Protein AF-A0A6N7MF06-F1 (afdb_monomer_lite)

Foldseek 3Di:
DDQPPAWDWADEPVGIDTDRHDDPDPVVVVVVQVVCVVVVPLLDDDDDPVVVCLRRDYDPVVVVVVLVVCVVVVSWDKDWAWPDKALDDDDVVVVVVDPAWDWDQDPVNITTTTHDIATHPVRNVVVVVVVVVVD

Radius of gyration: 18.83 Å; chains: 1; bounding box: 40×33×52 Å

Structure (mmCIF, N/CA/C/O backbone):
data_AF-A0A6N7MF06-F1
#
_entry.id   AF-A0A6N7MF06-F1
#
loop_
_atom_site.group_PDB
_atom_site.id
_atom_site.type_symbol
_atom_site.label_atom_id
_atom_site.label_alt_id
_atom_site.label_comp_id
_atom_site.label_asym_id
_atom_site.label_entity_id
_atom_site.label_seq_id
_atom_site.pdbx_PDB_ins_code
_atom_site.Cartn_x
_atom_site.Cartn_y
_atom_site.Cartn_z
_atom_site.occupancy
_atom_site.B_iso_or_equiv
_atom_site.auth_seq_id
_atom_site.auth_comp_id
_atom_site.auth_asym_id
_atom_site.auth_atom_id
_atom_site.pdbx_PDB_model_num
ATOM 1 N N . MET A 1 1 ? 8.385 12.442 -29.670 1.00 40.97 1 MET A N 1
ATOM 2 C CA . MET A 1 1 ? 9.002 11.204 -29.143 1.00 40.97 1 MET A CA 1
ATOM 3 C C . MET A 1 1 ? 7.882 10.329 -28.621 1.00 40.97 1 MET A C 1
ATOM 5 O O . MET A 1 1 ? 7.200 10.737 -27.693 1.00 40.97 1 MET A O 1
ATOM 9 N N . ASP A 1 2 ? 7.641 9.206 -29.288 1.00 37.72 2 ASP A N 1
ATOM 10 C CA . ASP A 1 2 ? 6.492 8.331 -29.054 1.00 37.72 2 ASP A CA 1
ATOM 11 C C . ASP A 1 2 ? 6.776 7.386 -27.872 1.00 37.72 2 ASP A C 1
ATOM 13 O O . ASP A 1 2 ? 7.727 6.601 -27.901 1.00 37.72 2 ASP A O 1
ATOM 17 N N . ALA A 1 3 ? 6.010 7.518 -26.788 1.00 42.19 3 ALA A N 1
ATOM 18 C CA . ALA A 1 3 ? 6.230 6.809 -25.523 1.00 42.19 3 ALA A CA 1
ATOM 19 C C . ALA A 1 3 ? 5.818 5.322 -25.573 1.00 42.19 3 ALA A C 1
ATOM 21 O O . ALA A 1 3 ? 6.067 4.576 -24.626 1.00 42.19 3 ALA A O 1
ATOM 22 N N . SER A 1 4 ? 5.228 4.873 -26.683 1.00 45.84 4 SER A N 1
ATOM 23 C CA . SER A 1 4 ? 4.677 3.526 -26.870 1.00 45.84 4 SER A CA 1
ATOM 24 C C . SER A 1 4 ? 5.726 2.408 -27.044 1.00 45.84 4 SER A C 1
ATOM 26 O O . SER A 1 4 ? 5.365 1.235 -27.098 1.00 45.84 4 SER A O 1
ATOM 28 N N . ARG A 1 5 ? 7.033 2.722 -27.084 1.00 52.66 5 ARG A N 1
ATOM 29 C CA . ARG A 1 5 ? 8.094 1.764 -27.472 1.00 52.66 5 ARG A CA 1
ATOM 30 C C . ARG A 1 5 ? 8.885 1.068 -26.353 1.00 52.66 5 ARG A C 1
ATOM 32 O O . ARG A 1 5 ? 9.782 0.293 -26.676 1.00 52.66 5 ARG A O 1
ATOM 39 N N . TYR A 1 6 ? 8.603 1.303 -25.067 1.00 68.38 6 TYR A N 1
ATOM 40 C CA . TYR A 1 6 ? 9.558 0.917 -24.006 1.00 68.38 6 TYR A CA 1
ATOM 41 C C . TYR A 1 6 ? 9.025 0.073 -22.839 1.00 68.38 6 TYR A C 1
ATOM 43 O O . TYR A 1 6 ? 9.817 -0.335 -21.990 1.00 68.38 6 TYR A O 1
ATOM 51 N N . ILE A 1 7 ? 7.734 -0.268 -22.799 1.00 83.62 7 ILE A N 1
ATOM 52 C CA . ILE A 1 7 ? 7.204 -1.161 -21.760 1.00 83.62 7 ILE A CA 1
ATOM 53 C C . ILE A 1 7 ? 7.416 -2.616 -22.185 1.00 83.62 7 ILE A C 1
ATOM 55 O O . ILE A 1 7 ? 6.807 -3.092 -23.139 1.00 83.62 7 ILE A O 1
ATOM 59 N N . LYS A 1 8 ? 8.271 -3.340 -21.460 1.00 87.75 8 LYS A N 1
ATOM 60 C CA . LYS A 1 8 ? 8.475 -4.782 -21.639 1.00 87.75 8 LYS A CA 1
ATOM 61 C C . LYS A 1 8 ? 7.772 -5.543 -20.511 1.00 87.75 8 LYS A C 1
ATOM 63 O O . LYS A 1 8 ? 8.233 -5.438 -19.368 1.00 87.75 8 LYS A O 1
ATOM 68 N N . PRO A 1 9 ? 6.683 -6.283 -20.799 1.00 86.62 9 PRO A N 1
ATOM 69 C CA . PRO A 1 9 ? 6.061 -7.164 -19.823 1.00 86.62 9 PRO A CA 1
ATOM 70 C C . PRO A 1 9 ? 6.946 -8.387 -19.575 1.00 86.62 9 PRO A C 1
ATOM 72 O O . PRO A 1 9 ? 7.604 -8.905 -20.478 1.00 86.62 9 PRO A O 1
ATOM 75 N N . ARG A 1 10 ? 6.952 -8.861 -18.336 1.00 84.12 10 ARG A N 1
ATOM 76 C CA . ARG A 1 10 ? 7.660 -10.056 -17.883 1.00 84.12 10 ARG A CA 1
ATOM 77 C C . ARG A 1 10 ? 6.707 -10.846 -17.002 1.00 84.12 10 ARG A C 1
ATOM 79 O O . ARG A 1 10 ? 6.149 -10.293 -16.060 1.00 84.12 10 ARG A O 1
ATOM 86 N N . LYS A 1 11 ? 6.489 -12.117 -17.324 1.00 81.12 11 LYS A N 1
ATOM 87 C CA . LYS A 1 11 ? 5.636 -12.993 -16.517 1.00 81.12 11 LYS A CA 1
ATOM 88 C C . LYS A 1 11 ? 6.377 -13.364 -15.232 1.00 81.12 11 LYS A C 1
ATOM 90 O O . LYS A 1 11 ? 7.542 -13.741 -15.300 1.00 81.12 11 LYS A O 1
ATOM 95 N N . THR A 1 12 ? 5.708 -13.239 -14.093 1.00 76.12 12 THR A N 1
ATOM 96 C CA . THR A 1 12 ? 6.196 -13.716 -12.792 1.00 76.12 12 THR A CA 1
ATOM 97 C C . THR A 1 12 ? 5.356 -14.913 -12.343 1.00 76.12 12 THR A C 1
ATOM 99 O O . THR A 1 12 ? 4.438 -15.342 -13.047 1.00 76.12 12 THR A O 1
ATOM 102 N N . PHE A 1 13 ? 5.660 -15.472 -11.170 1.00 68.56 13 PHE A N 1
ATOM 103 C CA . PHE A 1 13 ? 4.868 -16.556 -10.582 1.00 68.56 13 PHE A CA 1
ATOM 104 C C . PHE A 1 13 ? 3.400 -16.170 -10.343 1.00 68.56 13 PHE A C 1
ATOM 106 O O . PHE A 1 13 ? 2.499 -16.973 -10.557 1.00 68.56 13 PHE A O 1
ATOM 113 N N . ASP A 1 14 ? 3.174 -14.948 -9.867 1.00 67.56 14 ASP A N 1
ATOM 114 C CA . ASP A 1 14 ? 1.897 -14.463 -9.346 1.00 67.56 14 ASP A CA 1
ATOM 115 C C . ASP A 1 14 ? 1.326 -13.274 -10.133 1.00 67.56 14 ASP A C 1
ATOM 117 O O . ASP A 1 14 ? 0.358 -12.651 -9.697 1.00 67.56 14 ASP A O 1
ATOM 121 N N . GLY A 1 15 ? 1.890 -12.962 -11.304 1.00 78.00 15 GLY A N 1
ATOM 122 C CA . GLY A 1 15 ? 1.409 -11.868 -12.137 1.00 78.00 15 GLY A CA 1
ATOM 123 C C . GLY A 1 15 ? 2.383 -11.441 -13.231 1.00 78.00 15 GLY A C 1
ATOM 124 O O . GLY A 1 15 ? 2.950 -12.261 -13.956 1.00 78.00 15 GLY A O 1
ATOM 125 N N . TYR A 1 16 ? 2.526 -10.124 -13.376 1.00 82.75 16 TYR A N 1
ATOM 126 C CA . TYR A 1 16 ? 3.351 -9.499 -14.402 1.00 82.75 16 TYR A CA 1
ATOM 127 C C . TYR A 1 16 ? 4.182 -8.364 -13.806 1.00 82.75 16 TYR A C 1
ATOM 129 O O . TYR A 1 16 ? 3.673 -7.526 -13.064 1.00 82.75 16 TYR A O 1
ATOM 137 N N . LEU A 1 17 ? 5.452 -8.311 -14.192 1.00 83.25 17 LEU A N 1
ATOM 138 C CA . LEU A 1 17 ? 6.350 -7.187 -13.974 1.00 83.25 17 LEU A CA 1
ATOM 139 C C . LEU A 1 17 ? 6.483 -6.409 -15.285 1.00 83.25 17 LEU A C 1
ATOM 141 O O . LEU A 1 17 ? 6.730 -6.993 -16.338 1.00 83.25 17 LEU A O 1
ATOM 145 N N . TYR A 1 18 ? 6.377 -5.087 -15.224 1.00 87.88 18 TYR A N 1
ATOM 146 C CA . TYR A 1 18 ? 6.577 -4.217 -16.380 1.00 87.88 18 TYR A CA 1
ATOM 147 C C . TYR A 1 18 ? 7.864 -3.418 -16.198 1.00 87.88 18 TYR A C 1
ATOM 149 O O . TYR A 1 18 ? 8.029 -2.713 -15.207 1.00 87.88 18 TYR A O 1
ATOM 157 N N . THR A 1 19 ? 8.783 -3.520 -17.158 1.00 89.69 19 THR A N 1
ATOM 158 C CA . THR A 1 19 ? 10.019 -2.719 -17.167 1.00 89.69 19 THR A CA 1
ATOM 159 C C . THR A 1 19 ? 9.942 -1.652 -18.245 1.00 89.69 19 THR A C 1
ATOM 161 O O . THR A 1 19 ? 9.566 -1.968 -19.369 1.00 89.69 19 THR A O 1
ATOM 164 N N . ILE A 1 20 ? 10.314 -0.414 -17.913 1.00 87.88 20 ILE A N 1
ATOM 165 C CA . ILE A 1 20 ? 10.174 0.755 -18.804 1.00 87.88 20 ILE A CA 1
ATOM 166 C C . ILE A 1 20 ? 11.476 1.058 -19.568 1.00 87.88 20 ILE A C 1
ATOM 168 O O . ILE A 1 20 ? 11.497 1.898 -20.454 1.00 87.88 20 ILE A O 1
ATOM 172 N N . GLY A 1 21 ? 12.585 0.384 -19.259 1.00 86.88 21 GLY A N 1
ATOM 173 C CA . GLY A 1 21 ? 13.835 0.557 -19.998 1.00 86.88 21 GLY A CA 1
ATOM 174 C C . GLY A 1 21 ? 15.063 0.100 -19.225 1.00 86.88 21 GLY A C 1
ATOM 175 O O . GLY A 1 21 ? 14.974 -0.284 -18.061 1.00 86.88 21 GLY A O 1
ATOM 176 N N . ILE A 1 22 ? 16.210 0.149 -19.901 1.00 86.19 22 ILE A N 1
ATOM 177 C CA . ILE A 1 22 ? 17.536 0.001 -19.299 1.00 86.19 22 ILE A CA 1
ATOM 178 C C . ILE A 1 22 ? 18.215 1.358 -19.440 1.00 86.19 22 ILE A C 1
ATOM 180 O O . ILE A 1 22 ? 18.292 1.891 -20.546 1.00 86.19 22 ILE A O 1
ATOM 184 N N . TYR A 1 23 ? 18.704 1.900 -18.332 1.00 88.00 23 TYR A N 1
ATOM 185 C CA . TYR A 1 23 ? 19.317 3.223 -18.280 1.00 88.00 23 TYR A CA 1
ATOM 186 C C . TYR A 1 23 ? 20.795 3.075 -17.956 1.00 88.00 23 TYR A C 1
ATOM 188 O O . TYR A 1 23 ? 21.156 2.390 -17.001 1.00 88.00 23 TYR A O 1
ATOM 196 N N . LYS A 1 24 ? 21.657 3.724 -18.742 1.00 85.38 24 LYS A N 1
ATOM 197 C CA . LYS A 1 24 ? 23.110 3.688 -18.508 1.00 85.38 24 LYS A CA 1
ATOM 198 C C . LYS A 1 24 ? 23.511 4.513 -17.287 1.00 85.38 24 LYS A C 1
ATOM 200 O O . LYS A 1 24 ? 24.518 4.218 -16.656 1.00 85.38 24 LYS A O 1
ATOM 205 N N . GLN A 1 25 ? 22.743 5.557 -16.974 1.00 86.88 25 GLN A N 1
ATOM 206 C CA . GLN A 1 25 ? 23.066 6.512 -15.923 1.00 86.88 25 GLN A CA 1
ATOM 207 C C . GLN A 1 25 ? 21.926 6.621 -14.907 1.00 86.88 25 GLN A C 1
ATOM 209 O O . GLN A 1 25 ? 20.759 6.789 -15.266 1.00 86.88 25 GLN A O 1
ATOM 214 N N . LYS A 1 26 ? 22.274 6.596 -13.616 1.00 86.25 26 LYS A N 1
ATOM 215 C CA . LYS A 1 26 ? 21.316 6.732 -12.508 1.00 86.25 26 LYS A CA 1
ATOM 216 C C . LYS A 1 26 ? 20.463 8.017 -12.577 1.00 86.25 26 LYS A C 1
ATOM 218 O O . LYS A 1 26 ? 19.260 7.906 -12.343 1.00 86.25 26 LYS A O 1
ATOM 223 N N . PRO A 1 27 ? 20.998 9.208 -12.924 1.00 90.38 27 PRO A N 1
ATOM 224 C CA . PRO A 1 27 ? 20.186 10.423 -13.051 1.00 90.38 27 PRO A CA 1
ATOM 225 C C . PRO A 1 27 ? 19.056 10.315 -14.084 1.00 90.38 27 PRO A C 1
ATOM 227 O O . PRO A 1 27 ? 17.957 10.819 -13.857 1.00 90.38 27 PRO A O 1
ATOM 230 N N . GLU A 1 28 ? 19.295 9.623 -15.199 1.00 90.25 28 GLU A N 1
ATOM 231 C CA . GLU A 1 28 ? 18.286 9.402 -16.239 1.00 90.25 28 GLU A CA 1
ATOM 232 C C . GLU A 1 28 ? 17.153 8.504 -15.724 1.00 90.25 28 GLU A C 1
ATOM 234 O O . GLU A 1 28 ? 15.974 8.847 -15.845 1.00 90.25 28 GLU A O 1
ATOM 239 N N . ALA A 1 29 ? 17.519 7.405 -15.057 1.00 89.56 29 ALA A N 1
ATOM 240 C CA . ALA A 1 29 ? 16.567 6.497 -14.428 1.00 89.56 29 ALA A CA 1
ATOM 241 C C . ALA A 1 29 ? 15.717 7.208 -13.361 1.00 89.56 29 ALA A C 1
ATOM 243 O O . ALA A 1 29 ? 14.504 7.019 -13.318 1.00 89.56 29 ALA A O 1
ATOM 244 N N . LEU A 1 30 ? 16.326 8.073 -12.539 1.00 89.31 30 LEU A N 1
ATOM 245 C CA . LEU A 1 30 ? 15.623 8.855 -11.514 1.00 89.31 30 LEU A CA 1
ATOM 246 C C . LEU A 1 30 ? 14.624 9.847 -12.118 1.00 89.31 30 LEU A C 1
ATOM 248 O O . LEU A 1 30 ? 13.510 9.981 -11.612 1.00 89.31 30 LEU A O 1
ATOM 252 N N . LYS A 1 31 ? 14.984 10.509 -13.225 1.00 90.44 31 LYS A N 1
ATOM 253 C CA . LYS A 1 31 ? 14.078 11.417 -13.941 1.00 90.44 31 LYS A CA 1
ATOM 254 C C . LYS A 1 31 ? 12.836 10.682 -14.444 1.00 90.44 31 LYS A C 1
ATOM 256 O O . LYS A 1 31 ? 11.729 11.209 -14.343 1.00 90.44 31 LYS A O 1
ATOM 261 N N . ILE A 1 32 ? 13.009 9.480 -14.992 1.00 90.06 32 ILE A N 1
ATOM 262 C CA . ILE A 1 32 ? 11.888 8.657 -15.455 1.00 90.06 32 ILE A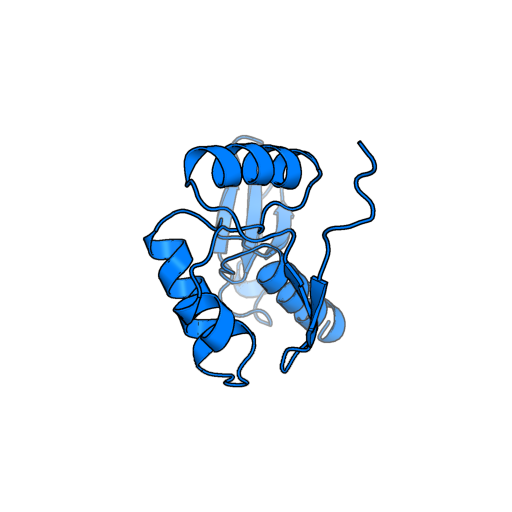 CA 1
ATOM 263 C C . ILE A 1 32 ? 11.079 8.112 -14.276 1.00 90.06 32 ILE A C 1
ATOM 265 O O . ILE A 1 32 ? 9.854 8.207 -14.300 1.00 90.06 32 ILE A O 1
ATOM 269 N N . LEU A 1 33 ? 11.737 7.634 -13.220 1.00 88.06 33 LEU A N 1
ATOM 270 C CA . LEU A 1 33 ? 11.076 7.165 -12.004 1.00 88.06 33 LEU A CA 1
ATOM 271 C C . LEU A 1 33 ? 10.161 8.241 -11.406 1.00 88.06 33 LEU A C 1
ATOM 273 O O . LEU A 1 33 ? 9.000 7.961 -11.127 1.00 88.06 33 LEU A O 1
ATOM 277 N N . GLY A 1 34 ? 10.642 9.482 -11.281 1.00 86.44 34 GLY A N 1
ATOM 278 C CA . GLY A 1 34 ? 9.831 10.592 -10.778 1.00 86.44 34 GLY A CA 1
ATOM 279 C C . GLY A 1 34 ? 8.568 10.836 -11.611 1.00 86.44 34 GLY A C 1
ATOM 280 O O . GLY A 1 34 ? 7.490 11.023 -11.053 1.00 86.44 34 GLY A O 1
ATOM 281 N N . LYS A 1 35 ? 8.668 10.751 -12.946 1.00 90.31 35 LYS A N 1
ATOM 282 C CA . LYS A 1 35 ? 7.496 10.847 -13.835 1.00 90.31 35 LYS A CA 1
ATOM 283 C C . LYS A 1 35 ? 6.511 9.706 -13.597 1.00 90.31 35 LYS A C 1
ATOM 285 O O . LYS A 1 35 ? 5.316 9.948 -13.506 1.00 90.31 35 LYS A O 1
ATOM 290 N N . ILE A 1 36 ? 7.007 8.476 -13.495 1.00 87.88 36 ILE A N 1
ATOM 291 C CA . ILE A 1 36 ? 6.183 7.278 -13.300 1.00 87.88 36 ILE A CA 1
ATOM 292 C C . ILE A 1 36 ? 5.442 7.340 -11.957 1.00 87.88 36 ILE A C 1
ATOM 294 O O . ILE A 1 36 ? 4.243 7.076 -11.903 1.00 87.88 36 ILE A O 1
ATOM 298 N N . ILE A 1 37 ? 6.125 7.770 -10.896 1.00 85.31 37 ILE A N 1
ATOM 299 C CA . ILE A 1 37 ? 5.510 7.991 -9.583 1.00 85.31 37 ILE A CA 1
ATOM 300 C C . ILE A 1 37 ? 4.424 9.071 -9.672 1.00 85.31 37 ILE A C 1
ATOM 302 O O . ILE A 1 37 ? 3.327 8.864 -9.159 1.00 85.31 37 ILE A O 1
ATOM 306 N N . HIS A 1 38 ? 4.683 10.188 -10.365 1.00 83.31 38 HIS A N 1
ATOM 307 C CA . HIS A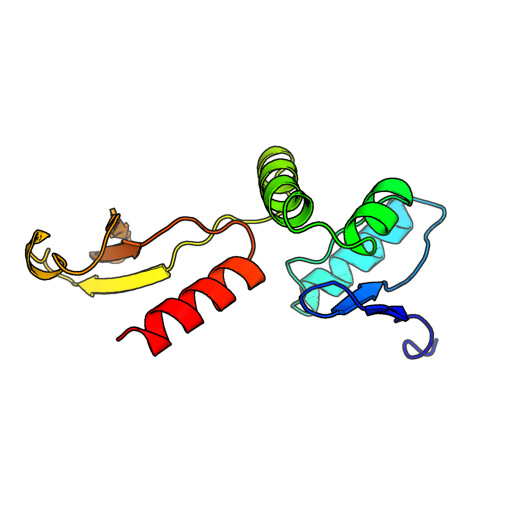 1 38 ? 3.691 11.255 -10.560 1.00 83.31 38 HIS A CA 1
ATOM 308 C C . HIS A 1 38 ? 2.466 10.798 -11.373 1.00 83.31 38 HIS A C 1
ATOM 310 O O . HIS A 1 38 ? 1.368 11.299 -11.162 1.00 83.31 38 HIS A O 1
ATOM 316 N N . LEU A 1 39 ? 2.629 9.806 -12.254 1.00 87.00 39 LEU A N 1
ATOM 317 C CA . LEU A 1 39 ? 1.535 9.156 -12.985 1.00 87.00 39 LEU A CA 1
ATOM 318 C C . LEU A 1 39 ? 0.745 8.138 -12.138 1.00 87.00 39 LEU A C 1
ATOM 320 O O . LEU A 1 39 ? -0.165 7.495 -12.654 1.00 87.00 39 LEU A O 1
ATOM 324 N N . GLY A 1 40 ? 1.081 7.971 -10.855 1.00 83.00 40 GLY A N 1
ATOM 325 C CA . GLY A 1 40 ? 0.358 7.109 -9.915 1.00 83.00 40 GLY A CA 1
ATOM 326 C C . GLY A 1 40 ? 0.974 5.725 -9.697 1.00 83.00 40 GLY A C 1
ATOM 327 O O . GLY A 1 40 ? 0.470 4.955 -8.882 1.00 83.00 40 GLY A O 1
ATOM 328 N N . PHE A 1 41 ? 2.088 5.396 -10.355 1.00 83.62 41 PHE A N 1
ATOM 329 C CA . PHE A 1 41 ? 2.809 4.136 -10.138 1.00 83.62 41 PHE A CA 1
ATOM 330 C C . PHE A 1 41 ? 3.792 4.280 -8.966 1.00 83.62 41 PHE A C 1
ATOM 332 O O . PHE A 1 41 ? 5.012 4.250 -9.132 1.00 83.62 41 PHE A O 1
ATOM 339 N N . THR A 1 42 ? 3.253 4.468 -7.764 1.00 80.69 42 THR A N 1
ATOM 340 C CA . THR A 1 42 ? 4.016 4.798 -6.547 1.00 80.69 42 THR A CA 1
ATOM 341 C C . THR A 1 42 ? 4.965 3.695 -6.073 1.00 80.69 42 THR A C 1
ATOM 343 O O . THR A 1 42 ? 5.884 3.970 -5.311 1.00 80.69 42 THR A O 1
ATOM 346 N N . GLU A 1 43 ? 4.780 2.460 -6.544 1.00 79.56 43 GLU A N 1
ATOM 347 C CA . GLU A 1 43 ? 5.648 1.313 -6.240 1.00 79.56 43 GLU A CA 1
ATOM 348 C C . GLU A 1 43 ? 6.721 1.053 -7.310 1.00 79.56 43 GLU A C 1
ATOM 350 O O . GLU A 1 43 ? 7.453 0.061 -7.234 1.00 79.56 43 GLU A O 1
ATOM 355 N N . ALA A 1 44 ? 6.815 1.909 -8.332 1.00 86.38 44 ALA A N 1
ATOM 356 C CA . ALA A 1 44 ? 7.885 1.811 -9.311 1.00 86.38 44 ALA A CA 1
ATOM 357 C C . ALA A 1 44 ? 9.249 1.977 -8.626 1.00 86.38 44 ALA A C 1
ATOM 359 O O . ALA A 1 44 ? 9.423 2.785 -7.716 1.00 86.38 44 ALA A O 1
ATOM 360 N N . CYS A 1 45 ? 10.234 1.208 -9.077 1.00 85.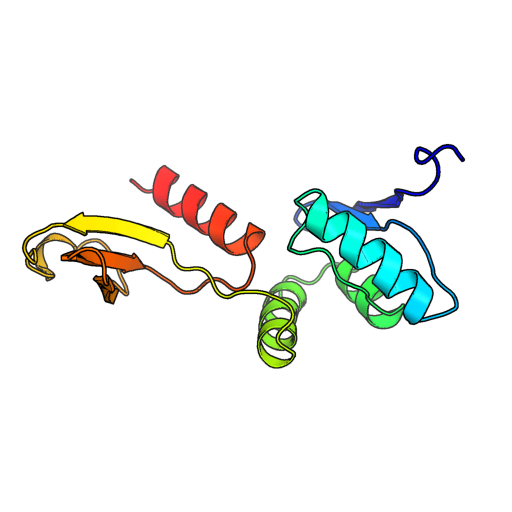56 45 CYS A N 1
ATOM 361 C CA . CYS A 1 45 ? 11.585 1.235 -8.534 1.00 85.56 45 CYS A CA 1
ATOM 362 C C . CYS A 1 45 ? 12.619 1.033 -9.643 1.00 85.56 45 CYS A C 1
ATOM 364 O O . CYS A 1 45 ? 12.319 0.519 -10.723 1.00 85.56 45 CYS A O 1
ATOM 366 N N . ILE A 1 46 ? 13.844 1.476 -9.365 1.00 87.44 46 ILE A N 1
ATOM 367 C CA . ILE A 1 46 ? 15.014 1.166 -10.183 1.00 87.44 46 ILE A CA 1
ATOM 368 C C . ILE A 1 46 ? 15.648 -0.074 -9.571 1.00 87.44 46 ILE A C 1
ATOM 370 O O . ILE A 1 46 ? 15.958 -0.070 -8.383 1.00 87.44 46 ILE A O 1
ATOM 374 N N . VAL A 1 47 ? 15.849 -1.090 -10.399 1.00 84.81 47 VAL A N 1
ATOM 375 C CA . VAL A 1 47 ? 16.472 -2.360 -10.024 1.00 84.81 47 VAL A CA 1
ATOM 376 C C . VAL A 1 47 ? 17.694 -2.595 -10.900 1.00 84.81 47 VAL A C 1
ATOM 378 O O . VAL A 1 47 ? 17.743 -2.115 -12.038 1.00 84.81 47 VAL A O 1
ATOM 381 N N . ASP A 1 48 ? 18.677 -3.328 -10.390 1.00 85.88 48 ASP A N 1
ATOM 382 C CA . ASP A 1 48 ? 19.785 -3.816 -11.209 1.00 85.88 48 ASP A CA 1
ATOM 383 C C . ASP A 1 48 ? 19.429 -5.139 -11.920 1.00 85.88 48 ASP A C 1
ATOM 385 O O . ASP A 1 48 ? 18.306 -5.643 -11.838 1.00 85.88 48 ASP A O 1
ATOM 389 N N . GLN A 1 49 ? 20.376 -5.692 -12.684 1.00 82.44 49 GLN A N 1
ATOM 390 C CA . GLN A 1 49 ? 20.148 -6.924 -13.441 1.00 82.44 49 GLN A CA 1
ATOM 391 C C . GLN A 1 49 ? 20.002 -8.163 -12.546 1.00 82.44 49 GLN A C 1
ATOM 393 O O . GLN A 1 49 ? 19.278 -9.084 -12.925 1.00 82.44 49 GLN A O 1
ATOM 398 N N . HIS A 1 50 ? 20.691 -8.208 -11.405 1.00 82.00 50 HIS A N 1
ATOM 399 C CA . HIS A 1 50 ? 20.591 -9.317 -10.463 1.00 82.00 50 HIS A CA 1
ATOM 400 C C . HIS A 1 50 ? 19.202 -9.319 -9.833 1.00 82.00 50 HIS A C 1
ATOM 402 O O . HIS A 1 50 ? 18.484 -10.308 -9.941 1.00 82.00 50 HIS A O 1
ATOM 408 N N . GLU A 1 51 ? 18.772 -8.173 -9.307 1.00 79.62 51 GLU A N 1
ATOM 409 C CA . GLU A 1 51 ? 17.436 -8.023 -8.746 1.00 79.62 51 GLU A CA 1
ATOM 410 C C . GLU A 1 51 ? 16.350 -8.280 -9.801 1.00 79.62 51 GLU A C 1
ATOM 412 O O . GLU A 1 51 ? 15.383 -8.987 -9.530 1.00 79.62 51 GLU A O 1
ATOM 417 N N . LEU A 1 52 ? 16.510 -7.780 -11.033 1.00 81.56 52 LEU A N 1
ATOM 418 C CA . LEU A 1 52 ? 15.551 -8.051 -12.106 1.00 81.56 52 LEU A CA 1
ATOM 419 C C . LEU A 1 52 ? 15.412 -9.551 -12.392 1.00 81.56 52 LEU A C 1
ATOM 421 O O . LEU A 1 52 ? 14.293 -10.004 -12.619 1.00 81.56 52 LEU A O 1
ATOM 425 N N . ARG A 1 53 ? 16.518 -10.308 -12.384 1.00 80.00 53 ARG A N 1
ATOM 426 C CA . ARG A 1 53 ? 16.484 -11.771 -12.541 1.00 80.00 53 ARG A CA 1
ATOM 427 C C . ARG A 1 53 ? 15.756 -12.427 -11.380 1.00 80.00 53 ARG A C 1
ATOM 429 O O . ARG A 1 53 ? 14.867 -13.228 -11.618 1.00 80.00 53 ARG A O 1
ATOM 436 N N . GLU A 1 54 ? 16.048 -12.024 -10.148 1.00 77.75 54 GLU A N 1
ATOM 437 C CA . GLU A 1 54 ? 15.364 -12.552 -8.961 1.00 77.75 54 GLU A CA 1
ATOM 438 C C . GLU A 1 54 ? 13.856 -12.241 -8.952 1.00 77.75 54 GLU A C 1
ATOM 440 O O . GLU A 1 54 ? 13.063 -13.010 -8.418 1.00 77.75 54 GLU A O 1
ATOM 445 N N . LEU A 1 55 ? 13.430 -11.131 -9.566 1.00 75.62 55 LEU A N 1
ATOM 446 C CA . LEU A 1 55 ? 12.011 -10.794 -9.729 1.00 75.62 55 LEU A CA 1
ATOM 447 C C . LEU A 1 55 ? 11.311 -11.607 -10.821 1.00 75.62 55 LEU A C 1
ATOM 449 O O . LEU A 1 55 ? 10.092 -11.776 -10.765 1.00 75.62 55 LEU A O 1
ATOM 453 N N . THR A 1 56 ? 12.048 -12.054 -11.837 1.00 77.44 56 THR A N 1
ATOM 454 C CA . THR A 1 56 ? 11.501 -12.858 -12.937 1.00 77.44 56 THR A CA 1
ATOM 455 C C . THR A 1 56 ? 11.591 -14.355 -12.679 1.00 77.44 56 THR A C 1
ATOM 457 O O . THR A 1 56 ? 10.724 -15.095 -13.141 1.00 77.44 56 THR A O 1
ATOM 460 N N . ASP A 1 57 ? 12.599 -14.793 -11.927 1.00 71.06 57 ASP A N 1
ATOM 461 C CA . ASP A 1 57 ? 12.838 -16.192 -11.603 1.00 71.06 57 ASP A CA 1
ATOM 462 C C . ASP A 1 57 ? 12.039 -16.570 -10.350 1.00 71.06 57 ASP A C 1
ATOM 464 O O . ASP A 1 57 ? 12.170 -16.015 -9.261 1.00 71.06 57 ASP A O 1
ATOM 468 N N . ILE A 1 58 ? 11.115 -17.500 -10.551 1.00 60.75 58 ILE A N 1
ATOM 469 C CA . ILE A 1 58 ? 10.052 -17.885 -9.629 1.00 60.75 58 ILE A CA 1
ATOM 470 C C . ILE A 1 58 ? 10.621 -18.418 -8.303 1.00 60.75 58 ILE A C 1
ATOM 472 O O . ILE A 1 58 ? 11.111 -19.541 -8.223 1.00 60.75 58 ILE A O 1
ATOM 476 N N . GLY A 1 59 ? 10.443 -17.650 -7.225 1.00 54.94 59 GLY A N 1
ATOM 477 C CA . GLY A 1 59 ? 10.573 -18.130 -5.850 1.00 54.94 59 GLY A CA 1
ATOM 478 C C . GLY A 1 59 ? 9.677 -17.348 -4.887 1.00 54.94 59 GLY A C 1
ATOM 479 O O . GLY A 1 59 ? 9.909 -16.166 -4.641 1.00 54.94 59 GLY A O 1
ATOM 480 N N . ARG A 1 60 ? 8.675 -18.011 -4.279 1.00 53.78 60 ARG A N 1
ATOM 481 C CA . ARG A 1 60 ? 7.778 -17.431 -3.244 1.00 53.78 60 ARG A CA 1
ATOM 482 C C . ARG A 1 60 ? 8.545 -16.777 -2.082 1.00 53.78 60 ARG A C 1
ATOM 484 O O . ARG A 1 60 ? 8.064 -15.822 -1.476 1.00 53.78 60 ARG A O 1
ATOM 491 N N . THR A 1 61 ? 9.743 -17.279 -1.788 1.00 52.34 61 THR A N 1
ATOM 492 C CA . THR A 1 61 ? 10.638 -16.783 -0.733 1.00 52.34 61 THR A CA 1
ATOM 493 C C . THR A 1 61 ? 11.208 -15.393 -1.052 1.00 52.34 61 THR A C 1
ATOM 495 O O . THR A 1 61 ? 11.459 -14.613 -0.134 1.00 52.34 61 THR A O 1
ATOM 498 N N . TYR A 1 62 ? 11.359 -15.034 -2.335 1.00 52.81 62 TYR A N 1
ATOM 499 C CA . TYR A 1 62 ? 11.982 -13.770 -2.734 1.00 52.81 62 TYR A CA 1
ATOM 500 C C . TYR A 1 62 ? 11.043 -12.566 -2.613 1.00 52.81 62 TYR A C 1
ATOM 502 O O . TYR A 1 62 ? 11.448 -11.545 -2.061 1.00 52.81 62 TYR A O 1
ATOM 510 N N . SER A 1 63 ? 9.766 -12.687 -3.008 1.00 55.34 63 SER A N 1
ATOM 511 C CA . SER A 1 63 ? 8.793 -11.587 -2.870 1.00 55.34 63 SER A CA 1
ATOM 512 C C . SER A 1 63 ? 8.675 -11.108 -1.420 1.00 55.34 63 SER A C 1
ATOM 514 O O . SER A 1 63 ? 8.623 -9.908 -1.175 1.00 55.34 63 SER A O 1
ATOM 516 N N . ARG A 1 64 ? 8.733 -12.015 -0.434 1.00 54.16 64 ARG A N 1
ATOM 517 C CA . ARG A 1 64 ? 8.685 -11.655 0.995 1.00 54.16 64 ARG A CA 1
ATOM 518 C C . ARG A 1 64 ? 9.947 -10.904 1.451 1.00 54.16 64 ARG A C 1
ATOM 520 O O . ARG A 1 64 ? 9.840 -9.911 2.168 1.00 54.16 64 ARG A O 1
ATOM 527 N N . ASN A 1 65 ? 11.125 -11.319 0.976 1.00 57.25 65 ASN A N 1
ATOM 528 C CA . ASN A 1 65 ? 12.398 -10.643 1.257 1.00 57.25 65 ASN A CA 1
ATOM 529 C C . ASN A 1 65 ? 12.553 -9.304 0.515 1.00 57.25 65 ASN A C 1
ATOM 531 O O . ASN A 1 65 ? 13.175 -8.391 1.054 1.00 57.25 65 ASN A O 1
ATOM 535 N N . LYS A 1 66 ? 11.961 -9.150 -0.676 1.00 61.53 66 LYS A N 1
ATOM 536 C CA . LYS A 1 66 ? 11.935 -7.904 -1.458 1.00 61.53 66 LYS A CA 1
ATOM 537 C C . LYS A 1 66 ? 11.309 -6.763 -0.658 1.00 61.53 66 LYS A C 1
ATOM 539 O O . LYS A 1 66 ? 11.937 -5.726 -0.456 1.00 61.53 66 LYS A O 1
ATOM 544 N N . TYR A 1 67 ? 10.089 -6.966 -0.164 1.00 60.19 67 TYR A N 1
ATOM 545 C CA . TYR A 1 67 ? 9.371 -5.954 0.608 1.00 60.19 67 TYR A CA 1
ATOM 546 C C . TYR A 1 67 ? 10.109 -5.606 1.911 1.00 60.19 67 TYR A C 1
ATOM 548 O O . TYR A 1 67 ? 10.292 -4.429 2.217 1.00 60.19 67 TYR A O 1
ATOM 556 N N . ALA A 1 68 ? 10.659 -6.602 2.614 1.00 58.66 68 ALA A N 1
ATOM 557 C CA . ALA A 1 68 ? 11.480 -6.369 3.804 1.00 58.66 68 ALA A CA 1
ATOM 558 C C . ALA A 1 68 ? 12.758 -5.550 3.507 1.00 58.66 68 ALA A C 1
ATOM 560 O O . ALA A 1 68 ? 13.096 -4.628 4.252 1.00 58.66 68 ALA A O 1
ATOM 561 N N . ARG A 1 69 ? 13.453 -5.830 2.393 1.00 58.91 69 ARG A N 1
ATOM 562 C CA . ARG A 1 69 ? 14.651 -5.085 1.957 1.00 58.91 69 ARG A CA 1
ATOM 563 C C . ARG A 1 69 ? 14.323 -3.648 1.534 1.00 58.91 69 ARG A C 1
ATOM 565 O O . ARG A 1 69 ? 15.053 -2.729 1.903 1.00 58.91 69 ARG A O 1
ATOM 572 N N . TYR A 1 70 ? 13.216 -3.428 0.828 1.00 62.97 70 TYR A N 1
ATOM 573 C CA . TYR A 1 70 ? 12.798 -2.089 0.399 1.00 62.97 70 TYR A CA 1
ATOM 574 C C . TYR A 1 70 ? 12.259 -1.212 1.526 1.00 62.97 70 TYR A C 1
ATOM 576 O O . TYR A 1 70 ? 12.545 -0.014 1.547 1.00 62.97 70 TYR A O 1
ATOM 584 N N . SER A 1 71 ? 11.556 -1.798 2.498 1.00 55.84 71 SER A N 1
ATOM 585 C CA . SER A 1 71 ? 11.185 -1.100 3.733 1.00 55.84 71 SER A CA 1
ATOM 586 C C . SER A 1 71 ? 12.427 -0.637 4.501 1.00 55.84 71 SER A C 1
ATOM 588 O O . SER A 1 71 ? 12.433 0.465 5.044 1.00 55.84 71 SER A O 1
ATOM 590 N N . LYS A 1 72 ? 13.504 -1.439 4.512 1.00 53.53 72 LYS A N 1
ATOM 591 C CA . LYS A 1 72 ? 14.775 -1.091 5.171 1.00 53.53 72 LYS A CA 1
ATOM 592 C C . LYS A 1 72 ? 15.531 0.035 4.449 1.00 53.53 72 LYS A C 1
ATOM 594 O O . LYS A 1 72 ? 16.131 0.878 5.107 1.00 53.53 72 LYS A O 1
ATOM 599 N N . ASN A 1 73 ? 15.438 0.092 3.117 1.00 56.88 73 ASN A N 1
ATOM 600 C CA . ASN A 1 73 ? 16.022 1.149 2.277 1.00 56.88 73 ASN A CA 1
ATOM 601 C C . ASN A 1 73 ? 15.049 2.314 1.962 1.00 56.88 73 ASN A C 1
ATOM 603 O O . ASN A 1 73 ? 15.329 3.113 1.069 1.00 56.88 73 ASN A O 1
ATOM 607 N N . LYS A 1 74 ? 13.930 2.440 2.700 1.00 55.16 74 LYS A N 1
ATOM 608 C CA . LYS A 1 74 ? 12.939 3.540 2.630 1.00 55.16 74 LYS A CA 1
ATOM 609 C C . LYS A 1 74 ? 12.264 3.794 1.268 1.00 55.16 74 LYS A C 1
ATOM 611 O O . LYS A 1 74 ? 11.770 4.897 1.047 1.00 55.16 74 LYS A O 1
ATOM 616 N N . SER A 1 75 ? 12.204 2.837 0.345 1.00 66.38 75 SER A N 1
ATOM 617 C CA . SER A 1 75 ? 11.572 3.112 -0.961 1.00 66.38 75 SER A CA 1
ATOM 618 C C . SER A 1 75 ? 10.072 2.819 -1.002 1.00 66.38 75 SER A C 1
ATOM 620 O O . SER A 1 75 ? 9.362 3.455 -1.775 1.00 66.38 75 SER A O 1
ATOM 622 N N . LEU A 1 76 ? 9.582 1.874 -0.192 1.00 72.19 76 LEU A N 1
ATOM 623 C CA . LEU A 1 76 ? 8.175 1.482 -0.196 1.00 72.19 76 LEU A CA 1
ATOM 624 C C . LEU A 1 76 ? 7.488 1.885 1.113 1.00 72.19 76 LEU A C 1
ATOM 626 O O . LEU A 1 76 ? 7.988 1.543 2.188 1.00 72.19 76 LEU A O 1
ATOM 630 N N . PRO A 1 77 ? 6.344 2.587 1.042 1.00 79.88 77 PRO A N 1
ATOM 631 C CA . PRO A 1 77 ? 5.563 2.916 2.225 1.00 79.88 77 PRO A CA 1
ATOM 632 C C . PRO A 1 77 ? 4.964 1.661 2.874 1.00 79.88 77 PRO A C 1
ATOM 634 O O . PRO A 1 77 ? 4.639 0.680 2.199 1.00 79.88 77 PRO A O 1
ATOM 637 N N . VAL A 1 78 ? 4.806 1.715 4.197 1.00 85.12 78 VAL A N 1
ATOM 638 C CA . VAL A 1 78 ? 4.048 0.727 4.973 1.00 85.12 78 VAL A CA 1
ATOM 639 C C . VAL A 1 78 ? 2.598 1.191 5.043 1.00 85.12 78 VAL A C 1
ATOM 641 O O 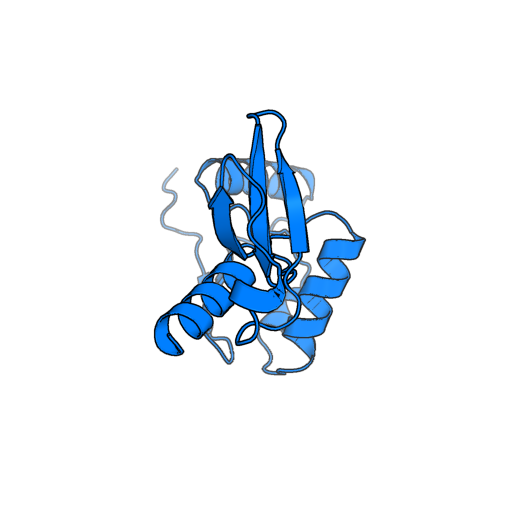. VAL A 1 78 ? 2.321 2.330 5.413 1.00 85.12 78 VAL A O 1
ATOM 644 N N . TYR A 1 79 ? 1.682 0.303 4.684 1.00 89.12 79 TYR A N 1
ATOM 645 C CA . TYR A 1 79 ? 0.242 0.504 4.739 1.00 89.12 79 TYR A CA 1
ATOM 646 C C . TYR A 1 79 ? -0.371 -0.374 5.825 1.00 89.12 79 TYR A C 1
ATOM 648 O O . TYR A 1 79 ? 0.146 -1.436 6.157 1.00 89.12 79 TYR A O 1
ATOM 656 N N . THR A 1 80 ? -1.523 0.041 6.328 1.00 92.69 80 THR A N 1
ATOM 657 C CA . THR A 1 80 ? -2.393 -0.762 7.187 1.00 92.69 80 THR A CA 1
ATOM 658 C C . THR A 1 80 ? -3.808 -0.703 6.622 1.00 92.69 80 THR A C 1
ATOM 660 O O . THR A 1 80 ? -4.124 0.205 5.845 1.00 92.69 80 THR A O 1
ATOM 663 N N . ILE A 1 81 ? -4.655 -1.671 6.960 1.00 92.88 81 ILE A N 1
ATOM 664 C CA . ILE A 1 81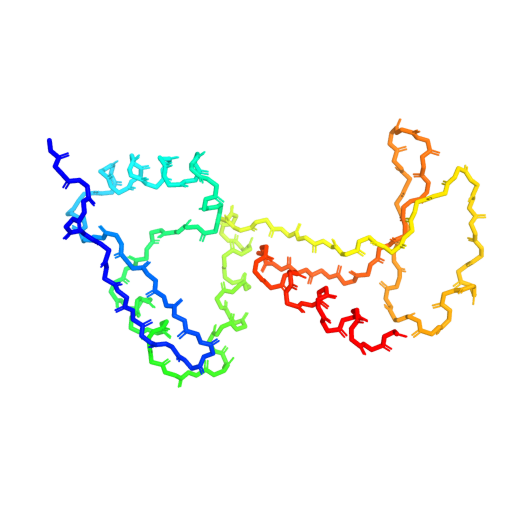 ? -6.039 -1.702 6.487 1.00 92.88 81 ILE A CA 1
ATOM 665 C C . ILE A 1 81 ? -6.928 -1.153 7.589 1.00 92.88 81 ILE A C 1
ATOM 667 O O . ILE A 1 81 ? -7.020 -1.740 8.661 1.00 92.88 81 ILE A O 1
ATOM 671 N N . GLN A 1 82 ? -7.583 -0.023 7.328 1.00 93.12 82 GLN A N 1
ATOM 672 C CA . GLN A 1 82 ? -8.562 0.533 8.252 1.00 93.12 82 GLN A CA 1
ATOM 673 C C . GLN A 1 82 ? -9.888 -0.217 8.129 1.00 93.12 82 GLN A C 1
ATOM 675 O O . GLN A 1 82 ? -10.462 -0.282 7.046 1.00 93.12 82 GLN A O 1
ATOM 680 N N . ILE A 1 83 ? -10.376 -0.722 9.257 1.00 90.69 83 ILE A N 1
ATOM 681 C CA . ILE A 1 83 ? -11.654 -1.434 9.372 1.00 90.69 83 ILE A CA 1
ATOM 682 C C . ILE A 1 83 ? -12.760 -0.531 9.929 1.00 90.69 83 ILE A C 1
ATOM 684 O O . ILE A 1 83 ? -13.916 -0.683 9.554 1.00 90.69 83 ILE A O 1
ATOM 688 N N . HIS A 1 84 ? -12.416 0.451 10.774 1.00 90.62 84 HIS A N 1
ATOM 689 C CA . HIS A 1 84 ? -13.383 1.400 11.328 1.00 90.62 84 HIS A CA 1
ATOM 690 C C . HIS A 1 84 ? -12.737 2.748 11.672 1.00 90.62 84 HIS A C 1
ATOM 692 O O . HIS A 1 84 ? -11.552 2.821 11.996 1.00 90.62 84 HIS A O 1
ATOM 698 N N . ALA A 1 85 ? -13.528 3.821 11.642 1.00 94.12 85 ALA A N 1
ATOM 699 C CA . ALA A 1 85 ? -13.229 5.092 12.301 1.00 94.12 85 ALA A CA 1
ATOM 700 C C . ALA A 1 85 ? -14.443 5.541 13.130 1.00 94.12 85 ALA A C 1
ATOM 702 O O . ALA A 1 85 ? -15.556 5.534 12.608 1.00 94.12 85 ALA A O 1
ATOM 703 N N . LEU A 1 86 ? -14.250 5.891 14.403 1.00 93.19 86 LEU A N 1
ATOM 704 C CA . LEU A 1 86 ? -15.324 6.256 15.335 1.00 93.19 86 LEU A CA 1
ATOM 705 C C . LEU A 1 86 ? -14.980 7.530 16.114 1.00 93.19 86 LEU A C 1
ATOM 707 O O . LEU A 1 86 ? -13.825 7.740 16.461 1.00 93.19 86 LEU A O 1
ATOM 711 N N . LEU A 1 87 ? -15.975 8.361 16.438 1.00 93.19 87 LEU A N 1
ATOM 712 C CA . LEU A 1 87 ? -15.788 9.541 17.305 1.00 93.19 87 LEU A CA 1
ATOM 713 C C . LEU A 1 87 ? -15.624 9.171 18.786 1.00 93.19 87 LEU A C 1
ATOM 715 O O . LEU A 1 87 ? -15.002 9.903 19.550 1.00 93.19 87 LEU A O 1
ATOM 719 N N . LYS A 1 88 ? -16.202 8.042 19.198 1.00 90.88 88 LYS A N 1
ATOM 720 C CA . LYS A 1 88 ? -16.069 7.471 20.541 1.00 90.88 88 LYS A CA 1
ATOM 721 C C . LYS A 1 88 ? -15.363 6.122 20.424 1.00 90.88 88 LYS A C 1
ATOM 723 O O . LYS A 1 88 ? -15.622 5.419 19.448 1.00 90.88 88 LYS A O 1
ATOM 728 N N . PRO A 1 89 ? -14.495 5.748 21.374 1.00 88.06 89 PRO A N 1
ATOM 729 C CA . PRO A 1 89 ? -13.844 4.450 21.321 1.00 88.06 89 PRO A CA 1
ATOM 730 C C . PRO A 1 89 ? -14.894 3.339 21.486 1.00 88.06 89 PRO A C 1
ATOM 732 O O . PRO A 1 89 ? -15.695 3.378 22.418 1.00 88.06 89 PRO A O 1
ATOM 735 N N . ALA A 1 90 ? -14.892 2.378 20.567 1.00 85.81 90 ALA A N 1
ATOM 736 C CA . ALA A 1 90 ? -15.520 1.071 20.735 1.00 85.81 90 ALA A CA 1
ATOM 737 C C . ALA A 1 90 ? -14.636 0.151 21.583 1.00 85.81 90 ALA A C 1
ATOM 739 O O . ALA A 1 90 ? -13.412 0.343 21.657 1.00 85.81 90 ALA A O 1
ATOM 740 N N . ASP A 1 91 ? -15.266 -0.854 22.185 1.00 85.00 91 ASP A N 1
ATOM 741 C CA . ASP A 1 91 ? -14.563 -1.890 22.923 1.00 85.00 91 ASP A CA 1
ATOM 742 C C . ASP A 1 91 ? -13.791 -2.776 21.932 1.00 85.00 91 ASP A C 1
ATOM 744 O O . ASP A 1 91 ? -14.270 -3.108 20.850 1.00 85.00 91 ASP A O 1
ATOM 748 N N . ILE A 1 92 ? -12.562 -3.159 22.277 1.00 77.81 92 ILE A N 1
ATOM 749 C CA . ILE A 1 92 ? -11.754 -4.047 21.429 1.00 77.81 92 ILE A CA 1
ATOM 750 C C . ILE A 1 92 ? -12.428 -5.415 21.255 1.00 77.81 92 ILE A C 1
ATOM 752 O O . ILE A 1 92 ? -12.248 -6.057 20.220 1.00 77.81 92 ILE A O 1
ATOM 756 N N . SER A 1 93 ? -13.228 -5.844 22.233 1.00 82.19 93 SER A N 1
ATOM 757 C CA . SER A 1 93 ? -14.002 -7.085 22.167 1.00 82.19 93 SER A CA 1
ATOM 758 C C . SER A 1 93 ? -15.050 -7.100 21.050 1.00 82.19 93 SER A C 1
ATOM 760 O O . SER A 1 93 ? -15.376 -8.184 20.560 1.00 82.19 93 SER A O 1
ATOM 762 N N . ASP A 1 94 ? -15.482 -5.933 20.555 1.00 83.00 94 ASP A N 1
ATOM 763 C CA . ASP A 1 94 ? -16.351 -5.823 19.375 1.00 83.00 94 ASP A CA 1
ATOM 764 C C . ASP A 1 94 ? -15.655 -6.334 18.098 1.00 83.00 94 ASP A C 1
ATOM 766 O O . ASP A 1 94 ? -16.311 -6.681 17.118 1.00 83.00 94 ASP A O 1
ATOM 770 N N . PHE A 1 95 ? -14.321 -6.441 18.114 1.00 83.31 95 PHE A N 1
ATOM 771 C CA . PHE A 1 95 ? -13.494 -6.912 17.003 1.00 83.31 95 PHE A CA 1
ATOM 772 C C . PHE A 1 95 ? -12.854 -8.282 17.269 1.00 83.31 95 PHE A C 1
ATOM 774 O O . PHE A 1 95 ? -11.845 -8.611 16.652 1.00 83.31 95 PHE A O 1
ATOM 781 N N . LYS A 1 96 ? -13.414 -9.094 18.177 1.00 80.50 96 LYS A N 1
ATOM 782 C CA . LYS A 1 96 ? -12.855 -10.400 18.594 1.00 80.50 96 LYS A CA 1
ATOM 783 C C . LYS A 1 96 ? -12.556 -11.381 17.451 1.00 80.50 96 LYS A C 1
ATOM 785 O O . LYS A 1 96 ? -11.681 -12.232 17.595 1.00 80.50 96 LYS A O 1
ATOM 790 N N . ASP A 1 97 ? -13.266 -11.260 16.331 1.00 83.25 97 ASP A N 1
ATOM 791 C CA . ASP A 1 97 ? -13.090 -12.123 15.158 1.00 83.25 97 ASP A CA 1
ATOM 792 C C . ASP A 1 97 ? -11.912 -11.669 14.270 1.00 83.25 97 ASP A C 1
ATOM 794 O O . ASP A 1 97 ? -11.485 -12.387 13.365 1.00 83.25 97 ASP A O 1
ATOM 798 N N . LEU A 1 98 ? -11.337 -10.495 14.553 1.00 82.50 98 LEU A N 1
ATOM 799 C CA . LEU A 1 98 ? -10.191 -9.923 13.857 1.00 82.50 98 LEU A CA 1
ATOM 800 C C . LEU A 1 98 ? -8.933 -10.024 14.725 1.00 82.50 98 LEU A C 1
ATOM 802 O O . LEU A 1 98 ? -8.910 -9.647 15.895 1.00 82.50 98 LEU A O 1
ATOM 806 N N . LYS A 1 99 ? -7.842 -10.510 14.131 1.00 82.00 99 LYS A N 1
ATOM 807 C CA . LYS A 1 99 ? -6.529 -10.554 14.788 1.00 82.00 99 LYS A CA 1
ATOM 808 C C . LYS A 1 99 ? -5.758 -9.257 14.539 1.00 82.00 99 LYS A C 1
ATOM 810 O O . LYS A 1 99 ? -5.902 -8.638 13.488 1.00 82.00 99 LYS A O 1
ATOM 815 N N . ASP A 1 100 ? -4.909 -8.887 15.498 1.00 84.38 100 ASP A N 1
ATOM 816 C CA . ASP A 1 100 ? -3.956 -7.770 15.402 1.00 84.38 100 ASP A CA 1
ATOM 817 C C . ASP A 1 100 ? -4.588 -6.388 15.149 1.00 84.38 100 ASP A C 1
ATOM 819 O O . ASP A 1 100 ? -4.032 -5.555 14.427 1.00 84.38 100 ASP A O 1
ATOM 823 N N . VAL A 1 101 ? -5.747 -6.124 15.763 1.00 90.06 101 VAL A N 1
ATOM 824 C CA . VAL A 1 101 ? -6.394 -4.806 15.713 1.00 90.06 101 VAL A CA 1
ATOM 825 C C . VAL A 1 101 ? -5.566 -3.780 16.487 1.00 90.06 101 VAL A C 1
ATOM 827 O O . VAL A 1 101 ? -5.311 -3.925 17.681 1.00 90.06 101 VAL A O 1
ATOM 830 N N . LYS A 1 102 ? -5.172 -2.706 15.801 1.00 91.12 102 LYS A N 1
ATOM 831 C CA . LYS A 1 102 ? -4.498 -1.533 16.365 1.00 91.12 102 LYS A CA 1
ATOM 832 C C . LYS A 1 102 ? -5.415 -0.323 16.300 1.00 91.12 102 LYS A C 1
ATOM 834 O O . LYS A 1 102 ? -6.075 -0.096 15.283 1.00 91.12 102 LYS A O 1
ATOM 839 N N . VAL A 1 103 ? -5.405 0.476 17.365 1.00 92.00 103 VAL A N 1
ATOM 840 C CA . VAL A 1 103 ? -6.200 1.703 17.475 1.00 92.00 103 VAL A CA 1
ATOM 841 C C . VAL A 1 103 ? -5.283 2.918 17.448 1.00 92.00 103 VAL A C 1
ATOM 843 O O . VAL A 1 103 ? -4.321 2.998 18.210 1.00 92.00 103 VAL A O 1
ATOM 846 N N . PHE A 1 104 ? -5.604 3.879 16.588 1.00 91.44 104 PHE A N 1
ATOM 847 C CA . PHE A 1 104 ? -4.894 5.147 16.464 1.00 91.44 104 PHE A CA 1
ATOM 848 C C . PHE A 1 104 ? -5.871 6.307 16.645 1.00 91.44 104 PHE A C 1
ATOM 850 O O . PHE A 1 104 ? -6.903 6.350 15.978 1.00 91.44 104 PHE A O 1
ATOM 857 N N . PHE A 1 105 ? -5.549 7.266 17.514 1.00 92.81 105 PHE A N 1
ATOM 858 C CA . PHE A 1 105 ? -6.331 8.497 17.625 1.00 92.81 105 PHE A CA 1
ATOM 859 C C . PHE A 1 105 ? -5.840 9.520 16.597 1.00 92.81 105 PHE A C 1
ATOM 861 O O . PHE A 1 105 ? -4.689 9.963 16.633 1.00 92.81 105 PHE A O 1
ATOM 868 N N . GLY A 1 106 ? -6.701 9.845 15.638 1.00 90.19 106 GLY A N 1
ATOM 869 C CA . GLY A 1 106 ? -6.421 10.802 14.581 1.00 90.19 106 GLY A CA 1
ATOM 870 C C . GLY A 1 106 ? -6.514 12.245 15.073 1.00 90.19 106 GLY A C 1
ATOM 871 O O . GLY A 1 106 ? -7.282 12.577 15.973 1.00 90.19 106 GLY A O 1
ATOM 872 N N . LYS A 1 107 ? -5.753 13.140 14.432 1.00 93.12 107 LYS A N 1
ATOM 873 C CA . LYS A 1 107 ? -5.822 14.594 14.692 1.00 93.12 107 LYS A CA 1
ATOM 874 C C . LYS A 1 107 ? -7.187 15.204 14.344 1.00 93.12 107 LYS A C 1
ATOM 876 O O . LYS A 1 107 ? -7.465 16.331 14.729 1.00 93.12 107 LYS A O 1
ATOM 881 N N . ASP A 1 108 ? -8.004 14.464 13.603 1.00 93.56 108 ASP A N 1
ATOM 882 C CA . ASP A 1 108 ? -9.384 14.767 13.229 1.00 93.56 108 ASP A CA 1
ATOM 883 C C . ASP A 1 108 ? -10.413 14.340 14.293 1.00 93.56 108 ASP A C 1
ATOM 885 O O . ASP A 1 108 ? -11.610 14.510 14.082 1.00 93.56 108 ASP A O 1
ATOM 889 N N . GLY A 1 109 ? -9.968 13.794 15.430 1.00 94.19 109 GLY A N 1
ATOM 890 C CA . GLY A 1 109 ? -10.836 13.382 16.534 1.00 94.19 109 GLY A CA 1
ATOM 891 C C . GLY A 1 109 ? -11.427 11.978 16.393 1.00 94.19 109 GLY A C 1
ATOM 892 O O . GLY A 1 109 ? -12.269 11.599 17.204 1.00 94.19 109 GL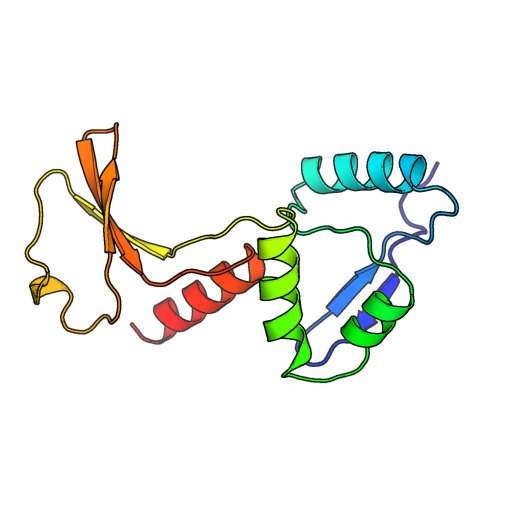Y A O 1
ATOM 893 N N . PHE A 1 110 ? -11.003 11.194 15.397 1.00 95.81 110 PHE A N 1
ATOM 894 C CA . PHE A 1 110 ? -11.480 9.824 15.202 1.00 95.81 110 PHE A CA 1
ATOM 895 C C . PHE A 1 110 ? -10.520 8.784 15.791 1.00 95.81 110 PHE A C 1
ATOM 897 O O . PHE A 1 110 ? -9.317 8.804 15.540 1.00 95.81 110 PHE A O 1
ATOM 904 N N . TYR A 1 111 ? -11.074 7.796 16.486 1.00 94.81 111 TYR A N 1
ATOM 905 C CA . TYR A 1 111 ? -10.425 6.528 16.806 1.00 94.81 111 TYR A CA 1
ATOM 906 C C . TYR A 1 111 ? -10.470 5.625 15.572 1.00 94.81 111 TYR A C 1
ATOM 908 O O . TYR A 1 111 ? -11.543 5.196 15.146 1.00 94.81 111 TYR A O 1
ATOM 916 N N . ARG A 1 112 ? -9.311 5.363 14.968 1.00 94.88 112 ARG A N 1
ATOM 917 C CA . ARG A 1 112 ? -9.157 4.535 13.766 1.00 94.88 112 ARG A CA 1
ATOM 918 C C . ARG A 1 112 ? -8.666 3.150 14.147 1.00 94.88 112 ARG A C 1
ATOM 920 O O . ARG A 1 112 ? -7.589 3.007 14.720 1.00 94.88 112 ARG A O 1
ATOM 927 N N . TYR A 1 113 ? -9.456 2.153 13.788 1.00 93.38 113 TYR A N 1
ATOM 928 C CA . TYR A 1 113 ? -9.193 0.740 14.004 1.00 93.38 113 TYR A CA 1
ATOM 929 C C . TYR A 1 113 ? -8.619 0.173 12.719 1.00 93.38 113 TYR A C 1
ATOM 931 O O . TYR A 1 113 ? -9.190 0.345 11.638 1.00 93.38 113 TYR A O 1
ATOM 939 N N . THR A 1 114 ? -7.468 -0.468 12.831 1.00 93.88 114 THR A N 1
ATOM 940 C CA . THR A 1 114 ? -6.690 -0.935 11.687 1.00 93.88 114 THR A CA 1
ATOM 941 C C . THR A 1 114 ? -6.128 -2.321 11.953 1.00 93.88 114 THR A C 1
ATOM 943 O O . THR A 1 114 ? -5.942 -2.689 13.110 1.00 93.88 114 THR A O 1
ATOM 946 N N . ILE A 1 115 ? -5.855 -3.080 10.897 1.00 92.38 115 ILE A N 1
ATOM 947 C CA . ILE A 1 115 ? -5.269 -4.417 10.981 1.00 92.38 115 ILE A CA 1
ATOM 948 C C . ILE A 1 115 ? -4.091 -4.554 10.027 1.00 92.38 115 ILE A C 1
ATOM 950 O O . ILE A 1 115 ? -4.093 -4.027 8.908 1.00 92.38 115 ILE A O 1
ATOM 954 N N . GLY A 1 116 ? -3.098 -5.309 10.491 1.00 90.38 116 GLY A N 1
ATOM 955 C CA . GLY A 1 116 ? -1.925 -5.680 9.715 1.00 90.38 116 GLY A CA 1
ATOM 956 C C . GLY A 1 116 ? -1.011 -4.512 9.338 1.00 90.38 116 GLY A C 1
ATOM 957 O O . GLY A 1 116 ? -1.344 -3.329 9.440 1.00 90.38 116 GLY A O 1
ATOM 958 N N . GLU A 1 117 ? 0.177 -4.874 8.875 1.00 89.62 117 GLU A N 1
ATOM 959 C CA . GLU A 1 117 ? 1.151 -3.960 8.288 1.00 89.62 117 GLU A CA 1
ATOM 960 C C . GLU A 1 117 ? 1.654 -4.578 6.986 1.00 89.62 117 GLU A C 1
ATOM 962 O O . GLU A 1 117 ? 2.136 -5.712 6.951 1.00 89.62 117 GLU A O 1
ATOM 967 N N . TYR A 1 118 ? 1.513 -3.833 5.897 1.00 87.62 118 TYR A N 1
ATOM 968 C CA . TYR A 1 118 ? 1.747 -4.301 4.541 1.00 87.62 118 TYR A CA 1
ATOM 969 C C . TYR A 1 118 ? 2.687 -3.336 3.842 1.00 87.62 118 TYR A C 1
ATOM 971 O O . TYR A 1 118 ? 2.368 -2.171 3.616 1.00 87.62 118 TYR A O 1
ATOM 979 N N . ILE A 1 119 ? 3.870 -3.817 3.493 1.00 84.56 119 ILE A N 1
ATOM 980 C CA . ILE A 1 119 ? 4.852 -3.005 2.785 1.00 84.56 119 ILE A CA 1
ATOM 981 C C . ILE A 1 119 ? 4.456 -2.965 1.307 1.00 84.56 119 ILE A C 1
ATOM 983 O O . ILE A 1 119 ? 4.451 -3.997 0.637 1.00 84.56 119 ILE A O 1
ATOM 987 N N . GLY A 1 120 ? 4.162 -1.773 0.797 1.00 81.69 120 GLY A N 1
ATOM 988 C CA . GLY A 1 120 ? 3.696 -1.573 -0.571 1.00 81.69 120 GLY A CA 1
ATOM 989 C C . GLY A 1 120 ? 2.174 -1.666 -0.727 1.00 81.69 120 GLY A C 1
ATOM 990 O O . GLY A 1 120 ? 1.483 -2.475 -0.101 1.00 81.69 120 GLY A O 1
ATOM 991 N N . TYR A 1 121 ? 1.654 -0.816 -1.606 1.00 82.62 121 TYR A N 1
ATOM 992 C CA . TYR A 1 121 ? 0.242 -0.706 -1.935 1.00 82.62 121 TYR A CA 1
ATOM 993 C C . TYR A 1 121 ? -0.309 -1.992 -2.560 1.00 82.62 121 TYR A C 1
ATOM 995 O O . TYR A 1 121 ? -1.422 -2.391 -2.226 1.00 82.62 121 TYR A O 1
ATOM 1003 N N . THR A 1 122 ? 0.443 -2.685 -3.422 1.00 81.06 122 THR A N 1
ATOM 1004 C CA . THR A 1 122 ? -0.036 -3.926 -4.056 1.00 81.06 122 THR A CA 1
ATOM 1005 C C . THR A 1 122 ? -0.255 -5.033 -3.026 1.00 81.06 122 THR A C 1
ATOM 1007 O O . THR A 1 122 ? -1.266 -5.737 -3.088 1.00 81.06 122 THR A O 1
ATOM 1010 N N . VAL A 1 123 ? 0.643 -5.156 -2.042 1.00 83.44 123 VAL A N 1
ATOM 1011 C CA . VAL A 1 123 ? 0.502 -6.130 -0.946 1.00 83.44 123 VAL A CA 1
ATOM 1012 C C . VAL A 1 123 ? -0.705 -5.777 -0.085 1.00 83.44 123 VAL A C 1
ATOM 1014 O O . VAL A 1 123 ? -1.550 -6.637 0.157 1.00 83.44 123 VAL A O 1
ATOM 1017 N N . ALA A 1 124 ? -0.834 -4.505 0.300 1.00 88.62 124 ALA A N 1
ATOM 1018 C CA . ALA A 1 124 ? -1.967 -4.018 1.083 1.00 88.62 124 ALA A CA 1
ATOM 1019 C C . ALA A 1 124 ? -3.305 -4.239 0.361 1.00 88.62 124 ALA A C 1
ATOM 1021 O O . ALA A 1 124 ? -4.273 -4.708 0.953 1.00 88.62 124 ALA A O 1
ATOM 1022 N N . LYS A 1 125 ? -3.357 -3.968 -0.947 1.00 87.19 125 LYS A N 1
ATOM 1023 C CA . LYS A 1 125 ? -4.549 -4.161 -1.780 1.00 87.19 125 LYS A CA 1
ATOM 1024 C C . LYS A 1 125 ? -4.927 -5.633 -1.918 1.00 87.19 125 LYS A C 1
ATOM 1026 O O . LYS A 1 125 ? -6.113 -5.947 -1.980 1.00 87.19 125 LYS A O 1
ATOM 1031 N N . LYS A 1 126 ? -3.945 -6.537 -1.986 1.00 86.44 126 LYS A N 1
ATOM 1032 C CA . LYS A 1 126 ? -4.201 -7.981 -1.989 1.00 86.44 126 LYS A CA 1
ATOM 1033 C C . LYS A 1 126 ? -4.776 -8.434 -0.648 1.00 86.44 126 LYS A C 1
ATOM 1035 O O . LYS A 1 126 ? -5.820 -9.075 -0.649 1.00 86.44 126 LYS A O 1
ATOM 1040 N N . ALA A 1 127 ? -4.158 -8.032 0.461 1.00 88.38 127 ALA A N 1
ATOM 1041 C CA . ALA A 1 127 ? -4.661 -8.337 1.797 1.00 88.38 127 ALA A CA 1
ATOM 1042 C C . ALA A 1 127 ? -6.082 -7.790 2.013 1.00 88.38 127 ALA A C 1
ATOM 1044 O O . ALA A 1 127 ? -6.943 -8.505 2.512 1.00 88.38 127 ALA A O 1
ATOM 1045 N N . LEU A 1 128 ? -6.369 -6.571 1.540 1.00 89.25 128 LEU A N 1
ATOM 1046 C CA . LEU A 1 128 ? -7.717 -5.998 1.571 1.00 89.25 128 LEU A CA 1
ATOM 1047 C C . LEU A 1 128 ? -8.736 -6.883 0.847 1.00 89.25 128 LEU A C 1
ATOM 1049 O O . LEU A 1 128 ? -9.825 -7.096 1.363 1.00 89.25 128 LEU A O 1
ATOM 1053 N N . LYS A 1 129 ? -8.394 -7.421 -0.330 1.00 88.06 129 LYS A N 1
ATOM 1054 C CA . LYS A 1 129 ? -9.283 -8.349 -1.045 1.00 88.06 129 LYS A CA 1
ATOM 1055 C C . LYS A 1 129 ? -9.507 -9.643 -0.269 1.00 88.06 129 LYS A C 1
ATOM 1057 O O . LYS A 1 129 ? -10.629 -10.119 -0.237 1.00 88.06 129 LYS A O 1
ATOM 1062 N N . GLU A 1 130 ? -8.461 -10.208 0.329 1.00 86.81 130 GLU A N 1
ATOM 1063 C CA . GLU A 1 130 ? -8.568 -11.437 1.129 1.00 86.81 130 GLU A CA 1
ATOM 1064 C C . GLU A 1 130 ? -9.480 -11.229 2.345 1.00 86.81 130 GLU A C 1
ATOM 1066 O O . GLU A 1 130 ? -10.337 -12.066 2.609 1.00 86.81 130 GLU A O 1
ATOM 1071 N N . ILE A 1 131 ? -9.361 -10.080 3.017 1.00 83.31 131 ILE A N 1
ATOM 1072 C CA . ILE A 1 131 ? -10.244 -9.691 4.122 1.00 83.31 131 ILE A CA 1
ATOM 1073 C C . ILE A 1 131 ? -11.687 -9.519 3.635 1.00 83.31 131 ILE A C 1
ATOM 1075 O O . ILE A 1 131 ? -12.593 -10.058 4.251 1.00 83.31 131 ILE A O 1
ATOM 1079 N N . LEU A 1 132 ? -11.911 -8.833 2.509 1.00 78.75 132 LEU A N 1
ATOM 1080 C CA . LEU A 1 132 ? -13.256 -8.617 1.956 1.00 78.75 132 LEU A CA 1
ATOM 1081 C C . LEU A 1 132 ? -13.944 -9.893 1.450 1.00 78.75 132 LEU A C 1
ATOM 1083 O O . LEU A 1 132 ? -15.159 -9.902 1.335 1.00 78.75 132 LEU A O 1
ATOM 1087 N N . ILE A 1 133 ? -13.188 -10.929 1.081 1.00 74.75 133 ILE A N 1
ATOM 1088 C CA . ILE A 1 133 ? -13.744 -12.224 0.649 1.00 74.75 133 ILE A CA 1
ATOM 1089 C C . ILE A 1 133 ? -14.048 -13.123 1.859 1.00 74.75 133 ILE A C 1
ATOM 1091 O O . ILE A 1 133 ? -14.879 -14.022 1.762 1.00 74.75 133 ILE A O 1
ATOM 1095 N N . GLY A 1 134 ? -13.347 -12.915 2.977 1.00 59.66 134 GLY A N 1
ATOM 1096 C CA . GLY A 1 134 ? -13.528 -13.667 4.220 1.00 59.66 134 GLY A CA 1
ATOM 1097 C C . GLY A 1 134 ? -14.564 -13.086 5.190 1.00 59.66 134 GLY A C 1
ATOM 1098 O O . GLY A 1 134 ? -14.765 -13.689 6.243 1.00 59.66 134 GLY A O 1
ATOM 1099 N N . ILE A 1 135 ? -15.178 -11.943 4.859 1.00 52.66 135 ILE A N 1
ATOM 1100 C CA . ILE A 1 135 ? -16.298 -11.296 5.571 1.00 52.66 135 ILE A CA 1
ATOM 1101 C C . ILE A 1 135 ? -17.561 -11.485 4.731 1.00 52.66 135 ILE A C 1
ATOM 1103 O O . ILE A 1 135 ? -18.617 -11.787 5.325 1.00 52.66 135 ILE A O 1
#

Secondary structure (DSSP, 8-state):
--GGG--EEEE-SSSEEEE----SSHHHHHHHHHHHHHTT-TT-----HHHHHHHHS--HHHHHHHHHHHHHTT-S-EEEEEEEEESSPPPGGGGTTSSSEEEEE-TTS-EEEEEEEEESHHHHHHHHHHHHH--

Sequence (135 aa):
MDASRYIKPRKTFDGYLYTIGIYKQKPEALKILGKIIHLGFTEACIVDQHELRELTDIGRTYSRNKYARYSKNKSLPVYTIQIHALLKPADISDFKDLKDVKVFFGKDGFYRYTIGEYIGYTVAKKALKEILIGI

pLDDT: mean 79.93, std 13.55, range [37.72, 95.81]